Protein AF-A0A8S0SDJ1-F1 (afdb_monomer_lite)

Foldseek 3Di:
DDDDDDDDDDDPDDPDDDDDDPPVVVDDPQEQEEEEDQPDPDDDPPVVPDDVPGHYHYDYDPDPDDDPDDPSHPYYDYPDDD

InterPro domains:
  IPR005304 Ribosomal biogenesis, methyltransferase, EMG1/NEP1 [PF03587] (12-75)
  IPR005304 Ribosomal biogenesis, methyltransferase, EMG1/NEP1 [PTHR12636] (11-78)
  IPR029026 tRNA (guanine-N1-)-methyltransferase, N-terminal [G3DSA:3.40.1280.10] (1-81)
  IPR029028 Alpha/beta knot methyltransferases [SSF75217] (11-77)

Secondary structure (DSSP, 8-state):
-----------S--S--PPPSPGGGGS-TTEEEEEE-TT------TTTT--TTSEEEEE----SS-----TT--EEE-S---

Structure (mmCIF, N/CA/C/O backbone):
data_AF-A0A8S0SDJ1-F1
#
_entry.id   AF-A0A8S0SDJ1-F1
#
loop_
_atom_site.group_PDB
_atom_site.id
_atom_site.type_symbol
_atom_site.label_atom_id
_atom_site.label_alt_id
_atom_site.label_comp_id
_atom_site.label_asym_id
_atom_site.label_entity_id
_atom_site.label_seq_id
_atom_site.pdbx_PDB_ins_code
_atom_site.Cartn_x
_atom_site.Cartn_y
_atom_site.Cartn_z
_atom_site.occupancy
_atom_site.B_iso_or_equiv
_atom_site.auth_seq_id
_atom_site.auth_comp_id
_atom_site.auth_asym_id
_atom_site.auth_atom_id
_atom_site.pdbx_PDB_model_num
ATOM 1 N N . MET A 1 1 ? 14.761 -2.237 20.951 1.00 35.72 1 MET A N 1
ATOM 2 C CA . MET A 1 1 ? 14.199 -0.946 21.397 1.00 35.72 1 MET A CA 1
ATOM 3 C C . MET A 1 1 ? 12.750 -1.210 21.788 1.00 35.72 1 MET A C 1
ATOM 5 O O . MET A 1 1 ? 11.921 -1.395 20.909 1.00 35.72 1 MET A O 1
ATOM 9 N N . LEU A 1 2 ? 12.481 -1.401 23.085 1.00 41.38 2 LEU A N 1
ATOM 10 C CA . LEU A 1 2 ? 11.120 -1.578 23.604 1.00 41.38 2 LEU A CA 1
ATOM 11 C C . LEU A 1 2 ? 10.413 -0.220 23.533 1.00 41.38 2 LEU A C 1
ATOM 13 O O . LEU A 1 2 ? 10.833 0.706 24.220 1.00 41.38 2 LEU A O 1
ATOM 17 N N . CYS A 1 3 ? 9.357 -0.105 22.732 1.00 35.41 3 CYS A N 1
ATOM 18 C CA . CYS A 1 3 ? 8.422 1.009 22.849 1.00 35.41 3 CYS A CA 1
ATOM 19 C C . CYS A 1 3 ? 7.211 0.514 23.647 1.00 35.41 3 CYS A C 1
ATOM 21 O O . CYS A 1 3 ? 6.333 -0.167 23.118 1.00 35.41 3 CYS A O 1
ATOM 23 N N . SER A 1 4 ? 7.204 0.794 24.949 1.00 51.03 4 SER A N 1
ATOM 24 C CA . SER A 1 4 ? 6.061 0.527 25.823 1.00 51.03 4 SER A CA 1
ATOM 25 C C . SER A 1 4 ? 5.169 1.765 25.848 1.00 51.03 4 SER A C 1
ATOM 27 O O . SER A 1 4 ? 5.426 2.697 26.602 1.00 51.03 4 SER A O 1
ATOM 29 N N . ALA A 1 5 ? 4.128 1.785 25.015 1.00 50.00 5 ALA A N 1
ATOM 30 C CA . ALA A 1 5 ? 3.065 2.782 25.105 1.00 50.00 5 ALA A CA 1
ATOM 31 C C . ALA A 1 5 ? 2.179 2.475 26.324 1.00 50.00 5 ALA A C 1
ATOM 33 O O . ALA A 1 5 ? 1.527 1.427 26.367 1.00 50.00 5 ALA A O 1
ATOM 34 N N . THR A 1 6 ? 2.163 3.370 27.315 1.00 45.38 6 THR A N 1
ATOM 35 C CA . THR A 1 6 ? 1.304 3.269 28.502 1.00 45.38 6 THR A CA 1
ATOM 36 C C . THR A 1 6 ? 0.336 4.453 28.624 1.00 45.38 6 THR A C 1
ATOM 38 O O . THR A 1 6 ? 0.721 5.613 28.665 1.00 45.38 6 THR A O 1
ATOM 41 N N . SER A 1 7 ? -0.938 4.071 28.766 1.00 44.19 7 SER A N 1
ATOM 42 C CA . SER A 1 7 ? -2.079 4.746 29.401 1.00 44.19 7 SER A CA 1
ATOM 43 C C . SER A 1 7 ? -2.772 5.946 28.733 1.00 44.19 7 SER A C 1
ATOM 45 O O . SER A 1 7 ? -2.461 7.116 28.934 1.00 44.19 7 SER A O 1
ATOM 47 N N . THR A 1 8 ? -3.874 5.569 28.087 1.00 59.41 8 THR A N 1
ATOM 48 C CA . THR A 1 8 ? -5.140 6.259 27.805 1.00 59.41 8 THR A CA 1
ATOM 49 C C . THR A 1 8 ? -5.659 7.270 28.838 1.00 59.41 8 THR A C 1
ATOM 51 O O . THR A 1 8 ? -5.773 6.968 30.027 1.00 59.41 8 THR A O 1
ATOM 54 N N . LYS A 1 9 ? -6.192 8.386 28.316 1.00 52.47 9 LYS A N 1
ATOM 55 C CA . LYS A 1 9 ? -7.384 9.076 28.837 1.00 52.47 9 LYS A CA 1
ATOM 56 C C . LYS A 1 9 ? -8.263 9.452 27.635 1.00 52.47 9 LYS A C 1
ATOM 58 O O . LYS A 1 9 ? -7.837 10.234 26.792 1.00 52.47 9 LYS A O 1
ATOM 63 N N . ALA A 1 10 ? -9.432 8.823 27.511 1.00 57.16 10 ALA A N 1
ATOM 64 C CA . ALA A 1 10 ? -10.321 8.994 26.362 1.00 57.16 10 ALA A CA 1
ATOM 65 C C . ALA A 1 10 ? -10.975 10.386 26.369 1.00 57.16 10 ALA A C 1
ATOM 67 O O . ALA A 1 10 ? -11.628 10.772 27.339 1.00 57.16 10 ALA A O 1
ATOM 68 N N . THR A 1 11 ? -10.783 11.128 25.281 1.00 62.78 11 THR A N 1
ATOM 69 C CA . THR A 1 11 ? -11.501 12.358 24.925 1.00 62.78 11 THR A CA 1
ATOM 70 C C . THR A 1 11 ? -12.532 12.039 23.832 1.00 62.78 11 THR A C 1
ATOM 72 O O . THR A 1 11 ? -12.403 11.004 23.178 1.00 62.78 11 THR A O 1
ATOM 75 N N . PRO A 1 12 ? -13.558 12.885 23.607 1.00 69.50 12 PRO A N 1
ATOM 76 C CA . PRO A 1 12 ? -14.705 12.533 22.761 1.00 69.50 12 PRO A CA 1
ATOM 77 C C . PRO A 1 12 ? -14.365 12.118 21.323 1.00 69.50 12 PRO A C 1
ATOM 79 O O . PRO A 1 12 ? -15.126 11.361 20.735 1.00 69.50 12 PRO A O 1
ATOM 82 N N . LEU A 1 13 ? -13.229 12.555 20.770 1.00 79.81 13 LEU A N 1
ATOM 83 C CA . LEU A 1 13 ? -12.689 12.076 19.496 1.00 79.81 13 LEU A CA 1
ATOM 84 C C . LEU A 1 13 ? -11.158 12.056 19.567 1.00 79.81 13 LEU A C 1
ATOM 86 O O . LEU A 1 13 ? -10.516 13.102 19.679 1.00 79.81 13 LEU A O 1
ATOM 90 N N . GLN A 1 14 ? -10.572 10.862 19.498 1.00 80.81 14 GLN A N 1
ATOM 91 C CA . GLN A 1 14 ? -9.128 10.671 19.399 1.00 80.81 14 GLN A CA 1
ATOM 92 C C . GLN A 1 14 ? -8.759 10.546 17.915 1.00 80.81 14 GLN A C 1
ATOM 94 O O . GLN A 1 14 ? -9.198 9.619 17.243 1.00 80.81 14 GLN A O 1
ATOM 99 N N . LEU A 1 15 ? -7.995 11.508 17.390 1.00 86.44 15 LEU A N 1
ATOM 100 C CA . LEU A 1 15 ? -7.691 11.602 15.952 1.00 86.44 15 LEU A CA 1
ATOM 101 C C . LEU A 1 15 ? -6.520 10.705 15.518 1.00 86.44 15 LEU A C 1
ATOM 103 O O . LEU A 1 15 ? -6.402 10.373 14.343 1.00 86.44 15 LEU A O 1
ATOM 107 N N . LEU A 1 16 ? -5.655 10.322 16.463 1.00 86.81 16 LEU A N 1
ATOM 108 C CA . LEU A 1 16 ? -4.524 9.425 16.242 1.00 86.81 16 LEU A CA 1
ATOM 109 C C . LEU A 1 16 ? -4.194 8.677 17.536 1.00 86.81 16 LEU A C 1
ATOM 111 O O . LEU A 1 16 ? -4.243 9.253 18.625 1.00 86.81 16 LEU A O 1
ATOM 115 N N . TRP A 1 17 ? -3.851 7.400 17.415 1.00 87.88 17 TRP A N 1
ATOM 116 C CA . TRP A 1 17 ? -3.457 6.551 18.533 1.00 87.88 17 TRP A CA 1
ATOM 117 C C . TRP A 1 17 ? -2.430 5.515 18.071 1.00 87.88 17 TRP A C 1
ATOM 119 O O . TRP A 1 17 ? -2.331 5.210 16.883 1.00 87.88 17 TRP A O 1
ATOM 129 N N . ASP A 1 18 ? -1.639 5.010 19.018 1.00 88.25 18 ASP A N 1
ATOM 130 C CA . ASP A 1 18 ? -0.639 3.976 18.755 1.00 88.25 18 ASP A CA 1
ATOM 131 C C . ASP A 1 18 ? -1.302 2.597 18.679 1.00 88.25 18 ASP A C 1
ATOM 133 O O . ASP 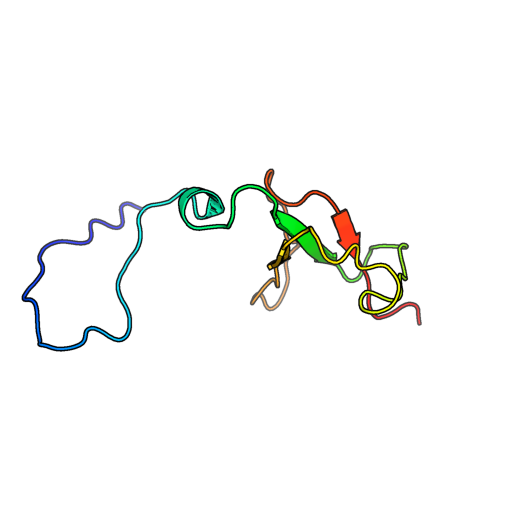A 1 18 ? -1.927 2.142 19.642 1.00 88.25 18 ASP A O 1
ATOM 137 N N . VAL A 1 19 ? -1.154 1.929 17.537 1.00 90.56 19 VAL A N 1
ATOM 138 C CA . VAL A 1 19 ? -1.757 0.622 17.264 1.00 90.56 19 VAL A CA 1
ATOM 139 C C . VAL A 1 19 ? -0.746 -0.504 17.466 1.00 90.56 19 VAL A C 1
ATOM 141 O O . VAL A 1 19 ? 0.455 -0.336 17.252 1.00 90.56 19 VAL A O 1
ATOM 144 N N . LYS A 1 20 ? -1.208 -1.694 17.865 1.00 92.25 20 LYS A N 1
ATOM 145 C CA . LYS A 1 20 ? -0.308 -2.844 18.032 1.00 92.25 20 LYS A CA 1
ATOM 146 C C . LYS A 1 20 ? 0.041 -3.444 16.673 1.00 92.25 20 LYS A C 1
ATOM 148 O O . LYS A 1 20 ? -0.817 -3.614 15.824 1.00 92.25 20 LYS A O 1
ATOM 153 N N . ASN A 1 21 ? 1.306 -3.789 16.463 1.00 89.38 21 ASN A N 1
ATOM 154 C CA . ASN A 1 21 ? 1.734 -4.538 15.281 1.00 89.38 21 ASN A CA 1
ATOM 155 C C . ASN A 1 21 ? 1.322 -6.023 15.435 1.00 89.38 21 ASN A C 1
ATOM 157 O O . ASN A 1 21 ? 1.370 -6.514 16.567 1.00 89.38 21 ASN A O 1
ATOM 161 N N . PRO A 1 22 ? 0.952 -6.758 14.364 1.00 90.50 22 PRO A N 1
ATOM 162 C CA . PRO A 1 22 ? 1.116 -6.460 12.934 1.00 90.50 22 PRO A CA 1
ATOM 163 C C . PRO A 1 22 ? 0.059 -5.524 12.339 1.00 90.50 22 PRO A C 1
ATOM 165 O O . PRO A 1 22 ? -1.127 -5.696 12.577 1.00 90.50 22 PRO A O 1
ATOM 168 N N . VAL A 1 23 ? 0.482 -4.574 11.492 1.00 89.56 23 VAL A N 1
ATOM 169 C CA . VAL A 1 23 ? -0.425 -3.632 10.795 1.00 89.56 23 VAL A CA 1
ATOM 170 C C . VAL A 1 23 ? -1.502 -4.329 9.948 1.00 89.56 23 VAL A C 1
ATOM 172 O O . VAL A 1 23 ? -2.588 -3.789 9.763 1.00 89.56 23 VAL A O 1
ATOM 175 N N . THR A 1 24 ? -1.23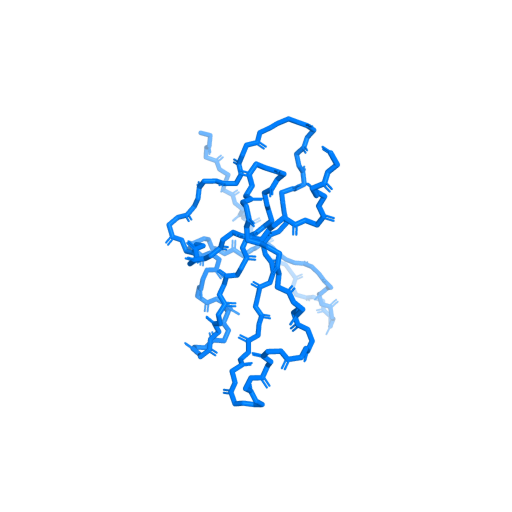6 -5.556 9.489 1.00 89.69 24 THR A N 1
ATOM 176 C CA . THR A 1 24 ? -2.157 -6.358 8.672 1.00 89.69 24 THR A CA 1
ATOM 177 C C . THR A 1 24 ? -3.481 -6.671 9.359 1.00 89.69 24 THR A C 1
ATOM 179 O O . THR A 1 24 ? -4.468 -6.873 8.662 1.00 89.69 24 THR A O 1
ATOM 182 N N . GLN A 1 25 ? -3.542 -6.664 10.695 1.00 90.69 25 GLN A N 1
ATOM 183 C CA . GLN A 1 25 ? -4.778 -6.947 11.436 1.00 90.69 25 GLN A CA 1
ATOM 184 C C . GLN A 1 25 ? -5.839 -5.843 11.325 1.00 90.69 25 GLN A C 1
ATOM 186 O O . GLN A 1 25 ? -6.997 -6.066 11.665 1.00 90.69 25 GLN A O 1
ATOM 191 N N . TYR A 1 26 ? -5.439 -4.651 10.877 1.00 90.69 26 TYR A N 1
ATOM 192 C CA . TYR A 1 26 ? -6.331 -3.507 10.682 1.00 90.69 26 TYR A CA 1
ATOM 193 C C . TYR A 1 26 ? -6.686 -3.279 9.210 1.00 90.69 26 TYR A C 1
ATOM 195 O O . TYR A 1 26 ? -7.432 -2.354 8.899 1.00 90.69 26 TYR A O 1
ATOM 203 N N . LEU A 1 27 ? -6.129 -4.087 8.302 1.00 90.38 27 LEU A N 1
ATOM 204 C CA . LEU A 1 27 ? -6.425 -4.008 6.878 1.00 90.38 27 LEU A CA 1
ATOM 205 C C . LEU A 1 27 ? -7.674 -4.840 6.545 1.00 90.38 27 LEU A C 1
ATOM 207 O O . LEU A 1 27 ? -7.941 -5.835 7.223 1.00 90.38 27 LEU A O 1
ATOM 211 N N . PRO A 1 28 ? -8.422 -4.483 5.487 1.00 90.00 28 PRO A N 1
ATOM 212 C CA . PRO A 1 28 ? -9.537 -5.293 5.011 1.00 90.00 28 PRO A CA 1
ATOM 213 C C . PRO A 1 28 ? -9.092 -6.709 4.632 1.00 90.00 28 PRO A C 1
ATOM 215 O O . PRO A 1 28 ? -7.991 -6.913 4.113 1.00 90.00 28 PRO A O 1
ATOM 218 N N . ILE A 1 29 ? -9.954 -7.697 4.876 1.00 86.12 29 ILE A N 1
ATOM 219 C CA . ILE A 1 29 ? -9.607 -9.116 4.710 1.00 86.12 29 ILE A CA 1
ATOM 220 C C . ILE A 1 29 ? -9.369 -9.510 3.245 1.00 86.12 29 ILE A C 1
ATOM 222 O O . ILE A 1 29 ? -8.518 -10.353 2.980 1.00 86.12 29 ILE A O 1
ATOM 226 N N . ASN A 1 30 ? -10.057 -8.853 2.305 1.00 87.38 30 ASN A N 1
ATOM 227 C CA . ASN A 1 30 ? -9.905 -9.053 0.862 1.00 87.38 30 ASN A CA 1
ATOM 228 C C . ASN A 1 30 ? -9.074 -7.929 0.223 1.00 87.38 30 ASN A C 1
ATOM 230 O O . ASN A 1 30 ? -9.455 -7.362 -0.801 1.00 87.38 30 ASN A O 1
ATOM 234 N N . SER A 1 31 ? -7.976 -7.543 0.886 1.00 87.38 31 SER A N 1
ATOM 235 C CA . SER A 1 31 ? -7.112 -6.467 0.403 1.00 87.38 31 SER A CA 1
ATOM 236 C C . SER A 1 31 ? -5.857 -6.972 -0.294 1.00 87.38 31 SER A C 1
ATOM 238 O O . SER A 1 31 ? -5.059 -7.718 0.290 1.00 87.38 31 SER A O 1
ATOM 240 N N . ARG A 1 32 ? -5.635 -6.475 -1.511 1.00 86.88 32 ARG A N 1
ATOM 241 C CA . ARG A 1 32 ? -4.389 -6.658 -2.252 1.00 86.88 32 ARG A CA 1
ATOM 242 C C . ARG A 1 32 ? -3.369 -5.617 -1.811 1.00 86.88 32 ARG A C 1
ATOM 244 O O . ARG A 1 32 ? -3.626 -4.411 -1.866 1.00 86.88 32 ARG A O 1
ATOM 251 N N . LYS A 1 33 ? -2.202 -6.080 -1.371 1.00 88.88 33 LYS A N 1
ATOM 252 C CA . LYS A 1 33 ? -1.182 -5.230 -0.737 1.00 88.88 33 LYS A CA 1
ATOM 253 C C . LYS A 1 33 ? -0.039 -4.986 -1.710 1.00 88.88 33 LYS A C 1
ATOM 255 O O . LYS A 1 33 ? 0.801 -5.854 -1.936 1.00 88.88 33 LYS A O 1
ATOM 260 N N . ILE A 1 34 ? -0.014 -3.790 -2.287 1.00 88.56 34 ILE A N 1
ATOM 261 C CA . ILE A 1 34 ? 0.925 -3.411 -3.342 1.00 88.56 34 ILE A CA 1
ATOM 262 C C . ILE A 1 34 ? 1.971 -2.459 -2.770 1.00 88.56 34 ILE A C 1
ATOM 264 O O . ILE A 1 34 ? 1.649 -1.383 -2.266 1.00 88.56 34 ILE A O 1
ATOM 268 N N . GLY A 1 35 ? 3.237 -2.843 -2.863 1.00 88.31 35 GLY A N 1
ATOM 269 C CA . GLY A 1 35 ? 4.375 -2.009 -2.517 1.00 88.31 35 GLY A CA 1
ATOM 270 C C . GLY A 1 35 ? 4.863 -1.193 -3.702 1.00 88.31 35 GLY A C 1
ATOM 271 O O . GLY A 1 35 ? 4.769 -1.606 -4.857 1.00 88.31 35 GLY A O 1
ATOM 272 N N . PHE A 1 36 ? 5.451 -0.038 -3.416 1.00 86.06 36 PHE A N 1
ATOM 273 C CA . PHE A 1 36 ? 6.166 0.729 -4.430 1.00 86.06 36 PHE A CA 1
ATOM 274 C C . PHE A 1 36 ? 7.668 0.484 -4.346 1.00 86.06 36 PHE A C 1
ATOM 276 O O . PHE A 1 36 ? 8.275 0.572 -3.277 1.00 86.06 36 PHE A O 1
ATOM 283 N N . SER A 1 37 ? 8.277 0.195 -5.492 1.00 83.88 37 SER A N 1
ATOM 284 C CA . SER A 1 37 ? 9.724 0.055 -5.611 1.00 83.88 37 SER A CA 1
ATOM 285 C C . SER A 1 37 ? 10.209 0.667 -6.915 1.00 83.88 37 SER A C 1
ATOM 287 O O . SER A 1 37 ? 9.699 0.341 -7.982 1.00 83.88 37 SER A O 1
ATOM 289 N N . HIS A 1 38 ? 11.232 1.520 -6.828 1.00 80.25 38 HIS A N 1
ATOM 290 C CA . HIS A 1 38 ? 11.888 2.100 -8.001 1.00 80.25 38 HIS A CA 1
ATOM 291 C C . HIS A 1 38 ? 12.483 1.024 -8.922 1.00 80.25 38 HIS A C 1
ATOM 293 O O . HIS A 1 38 ? 12.470 1.172 -10.135 1.00 80.25 38 HIS A O 1
ATOM 299 N N . SER A 1 39 ? 12.989 -0.074 -8.354 1.00 77.62 39 SER A N 1
ATOM 300 C CA . SER A 1 39 ? 13.647 -1.148 -9.105 1.00 77.62 39 SER A CA 1
ATOM 301 C C . SER A 1 39 ? 12.685 -2.211 -9.650 1.00 77.62 39 SER A C 1
ATOM 303 O O . SER A 1 39 ? 13.151 -3.266 -10.064 1.00 77.62 39 SER A O 1
ATOM 305 N N . SER A 1 40 ? 11.365 -2.012 -9.572 1.00 77.75 40 SER A N 1
ATOM 306 C CA . SER A 1 40 ? 10.406 -2.975 -10.130 1.00 77.75 40 SER A CA 1
ATOM 307 C C . SER A 1 40 ? 10.211 -2.744 -11.630 1.00 77.75 40 SER A C 1
ATOM 309 O O . SER A 1 40 ? 10.102 -1.608 -12.080 1.00 77.75 40 SER A O 1
ATOM 311 N N . GLU A 1 41 ? 10.120 -3.817 -12.410 1.00 67.62 41 GLU A N 1
ATOM 312 C CA . GLU A 1 41 ? 9.872 -3.758 -13.860 1.00 67.62 41 GLU A CA 1
ATOM 313 C C . GLU A 1 41 ? 8.374 -3.690 -14.205 1.00 67.62 41 GLU A C 1
ATOM 315 O O . GLU A 1 41 ? 7.994 -3.463 -15.353 1.00 67.62 41 GLU A O 1
ATOM 320 N N . LYS A 1 42 ? 7.500 -3.888 -13.211 1.00 72.31 42 LYS A N 1
ATOM 321 C CA . LYS A 1 42 ? 6.051 -3.992 -13.400 1.00 72.31 42 LYS A CA 1
ATOM 322 C C . LYS A 1 42 ? 5.416 -2.597 -13.434 1.00 72.31 42 LYS A C 1
ATOM 324 O O . LYS A 1 42 ? 5.165 -1.998 -12.384 1.00 72.31 42 LYS A O 1
ATOM 329 N N . LEU A 1 43 ? 5.151 -2.097 -14.645 1.00 65.56 43 LEU A N 1
ATOM 330 C CA . LEU A 1 43 ? 4.272 -0.952 -14.906 1.00 65.56 43 LEU A CA 1
ATOM 331 C C . LEU A 1 43 ? 2.860 -1.460 -15.199 1.00 65.56 43 LEU A C 1
ATOM 333 O O . LEU A 1 43 ? 2.622 -2.108 -16.214 1.00 65.56 43 LEU A O 1
ATOM 337 N N . VAL A 1 44 ? 1.921 -1.169 -14.305 1.00 67.12 44 VAL A N 1
ATOM 338 C CA . VAL A 1 44 ? 0.513 -1.544 -14.467 1.00 67.12 44 VAL A CA 1
ATOM 339 C C . VAL A 1 44 ? -0.337 -0.304 -14.248 1.00 67.12 44 VAL A C 1
ATOM 341 O O . VAL A 1 44 ? -0.096 0.448 -13.299 1.00 67.12 44 VAL A O 1
ATOM 344 N N . ASP A 1 45 ? -1.332 -0.098 -15.113 1.00 68.75 45 ASP A N 1
ATOM 345 C CA . ASP A 1 45 ? -2.386 0.875 -14.847 1.00 68.75 45 ASP A CA 1
ATOM 346 C C . ASP A 1 45 ? -3.226 0.376 -13.668 1.00 68.75 45 ASP A C 1
ATOM 348 O O . ASP A 1 45 ? -4.107 -0.480 -13.780 1.00 68.75 45 ASP A O 1
ATOM 352 N N . ILE A 1 46 ? -2.881 0.901 -12.498 1.00 66.88 46 ILE A N 1
ATOM 353 C CA . ILE A 1 46 ? -3.489 0.564 -11.216 1.00 66.88 46 ILE A CA 1
ATOM 354 C C . ILE A 1 46 ? -4.973 0.886 -11.165 1.00 66.88 46 ILE A C 1
ATOM 356 O O . ILE A 1 46 ? -5.638 0.312 -10.320 1.00 66.88 46 ILE A O 1
ATOM 360 N N . VAL A 1 47 ? -5.494 1.773 -12.017 1.00 64.56 47 VAL A N 1
ATOM 361 C CA . VAL A 1 47 ? -6.921 2.126 -12.020 1.00 64.56 47 VAL A CA 1
ATOM 362 C C . VAL A 1 47 ? -7.699 1.245 -13.001 1.00 64.56 47 VAL A C 1
ATOM 364 O O . VAL A 1 47 ? -8.834 0.872 -12.719 1.00 64.56 47 VAL A O 1
ATOM 367 N N . GLY A 1 48 ? -7.082 0.855 -14.120 1.00 63.06 48 GLY A N 1
ATOM 368 C CA .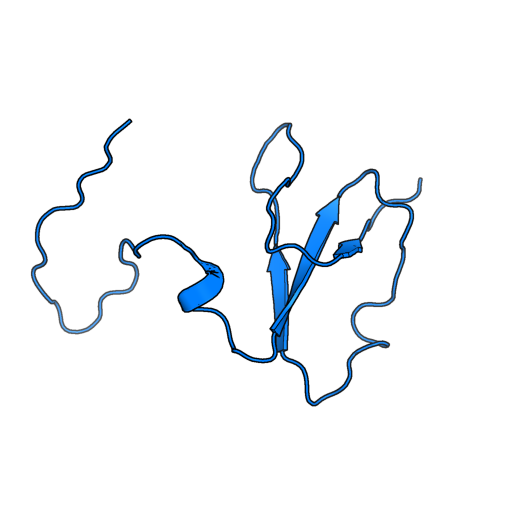 GLY A 1 48 ? -7.706 0.002 -15.138 1.00 63.06 48 GLY A CA 1
ATOM 369 C C . GLY A 1 48 ? -7.762 -1.491 -14.796 1.00 63.06 48 GLY A C 1
ATOM 370 O O . GLY A 1 48 ? -8.549 -2.221 -15.390 1.00 63.06 48 GLY A O 1
ATOM 371 N N . THR A 1 49 ? -6.952 -1.953 -13.839 1.00 61.25 49 THR A N 1
ATOM 372 C CA . THR A 1 49 ? -6.835 -3.382 -13.477 1.00 61.25 49 THR A CA 1
ATOM 373 C C . THR A 1 49 ? -7.607 -3.738 -12.199 1.00 61.25 49 THR A C 1
ATOM 375 O O . THR A 1 49 ? -7.318 -4.746 -11.555 1.00 61.25 49 THR A O 1
ATOM 378 N N . LEU A 1 50 ? -8.531 -2.873 -11.772 1.00 65.25 50 LEU A N 1
ATOM 379 C CA . LEU A 1 50 ? -9.259 -3.042 -10.519 1.00 65.25 50 LEU A CA 1
ATOM 380 C C . LEU A 1 50 ? -10.501 -3.888 -10.720 1.00 65.25 50 LEU A C 1
ATOM 382 O O . LEU A 1 50 ? -11.488 -3.448 -11.308 1.00 65.25 50 LEU A O 1
ATOM 386 N N . ASP A 1 51 ? -10.459 -5.088 -10.157 1.00 65.69 51 ASP A N 1
ATOM 387 C CA . ASP A 1 51 ? -11.669 -5.830 -9.858 1.00 65.69 51 ASP A CA 1
ATOM 388 C C . ASP A 1 51 ? -12.404 -5.084 -8.738 1.00 65.69 51 ASP A C 1
ATOM 390 O O . ASP A 1 51 ? -11.858 -4.879 -7.655 1.00 65.69 51 ASP A O 1
ATOM 394 N N . ASN A 1 52 ? -13.645 -4.662 -9.000 1.00 68.81 52 ASN A N 1
ATOM 395 C CA . ASN A 1 52 ? -14.454 -3.846 -8.080 1.00 68.81 52 ASN A CA 1
ATOM 396 C C . ASN A 1 52 ? -14.728 -4.505 -6.709 1.00 68.81 52 ASN A C 1
ATOM 398 O O . ASN A 1 52 ? -15.297 -3.861 -5.836 1.00 68.81 52 ASN A O 1
ATOM 402 N N . ASP A 1 53 ? -14.361 -5.776 -6.536 1.00 78.56 53 ASP A N 1
ATOM 403 C CA . ASP 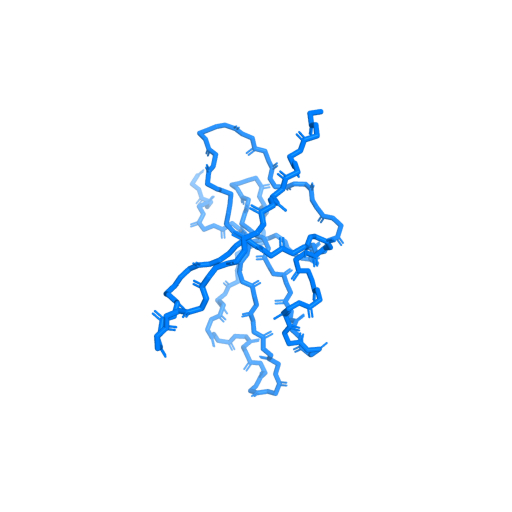A 1 53 ? -14.622 -6.585 -5.341 1.00 78.56 53 ASP A CA 1
ATOM 404 C C . ASP A 1 53 ? -13.387 -6.744 -4.428 1.00 78.56 53 ASP A C 1
ATOM 406 O O . ASP A 1 53 ? -13.451 -7.411 -3.394 1.00 78.56 53 ASP A O 1
ATOM 410 N N . MET A 1 54 ? -12.241 -6.153 -4.799 1.00 80.38 54 MET A N 1
ATOM 411 C CA . MET A 1 54 ? -11.014 -6.202 -3.997 1.00 80.38 54 MET A CA 1
ATOM 412 C C . MET A 1 54 ? -10.596 -4.822 -3.499 1.00 80.38 54 MET A C 1
ATOM 414 O O . MET A 1 54 ? -10.462 -3.870 -4.270 1.00 80.38 54 MET A O 1
ATOM 418 N N . ASP A 1 55 ? -10.297 -4.741 -2.205 1.00 86.44 55 ASP A N 1
ATOM 419 C CA . ASP A 1 55 ? -9.725 -3.541 -1.609 1.00 86.44 55 ASP A CA 1
ATOM 420 C C . ASP A 1 55 ? -8.236 -3.436 -1.958 1.00 86.44 55 ASP A C 1
ATOM 422 O O . ASP A 1 55 ? -7.508 -4.428 -2.030 1.00 86.44 55 ASP A O 1
ATOM 426 N N . LEU A 1 56 ? -7.737 -2.217 -2.134 1.00 85.75 56 LEU A N 1
ATOM 427 C CA . LEU A 1 56 ? -6.323 -1.975 -2.419 1.00 85.75 56 LEU A CA 1
ATOM 428 C C . LEU A 1 56 ? -5.655 -1.307 -1.236 1.00 85.75 56 LEU A C 1
ATOM 430 O O . LEU A 1 56 ? -6.103 -0.269 -0.747 1.00 85.75 56 LEU A O 1
ATOM 434 N N . VAL A 1 57 ? -4.516 -1.857 -0.838 1.00 89.12 57 VAL A N 1
ATOM 435 C CA . VAL A 1 57 ? -3.654 -1.256 0.172 1.00 89.12 57 VAL A CA 1
ATOM 436 C C . VAL A 1 57 ? -2.313 -0.945 -0.466 1.00 89.12 57 VAL A C 1
ATOM 438 O O . VAL A 1 57 ? -1.583 -1.837 -0.896 1.00 89.12 57 VAL A O 1
ATOM 441 N N . PHE A 1 58 ? -1.976 0.340 -0.498 1.00 88.38 58 PHE A N 1
ATOM 442 C CA . PHE A 1 58 ? -0.698 0.813 -1.008 1.00 88.38 58 PHE A CA 1
ATOM 443 C C . PHE A 1 58 ? 0.311 0.969 0.122 1.00 88.38 58 PHE A C 1
ATOM 445 O O . PHE A 1 58 ? 0.090 1.699 1.089 1.00 88.38 58 PHE A O 1
ATOM 452 N N . VAL A 1 59 ? 1.453 0.306 -0.025 1.00 89.75 59 VAL A N 1
ATOM 453 C CA . VAL A 1 59 ? 2.562 0.363 0.922 1.00 89.75 59 VAL A CA 1
ATOM 454 C C . VAL A 1 59 ? 3.632 1.270 0.332 1.00 89.75 59 VAL A C 1
ATOM 456 O O . VAL A 1 59 ? 4.327 0.918 -0.624 1.00 89.75 59 VAL A O 1
ATOM 459 N N . VAL A 1 60 ? 3.750 2.466 0.906 1.00 88.12 60 VAL A N 1
ATOM 460 C CA . VAL A 1 60 ? 4.726 3.480 0.496 1.00 88.12 60 VAL A CA 1
ATOM 461 C C . VAL A 1 60 ? 5.825 3.565 1.548 1.00 88.12 60 VAL A C 1
ATOM 463 O O . VAL A 1 60 ? 5.563 3.743 2.736 1.00 88.12 60 VAL A O 1
ATOM 466 N N . GLY A 1 61 ? 7.075 3.448 1.109 1.00 87.00 61 GLY A N 1
ATOM 467 C CA . GLY A 1 61 ? 8.233 3.638 1.969 1.00 87.00 61 GLY A CA 1
ATOM 468 C C . GLY A 1 61 ? 8.461 5.125 2.206 1.00 87.00 61 GLY A C 1
ATOM 469 O O . GLY A 1 61 ? 8.921 5.821 1.309 1.00 87.00 61 GLY A O 1
ATOM 470 N N . ALA A 1 62 ? 8.188 5.609 3.415 1.00 87.81 62 ALA A N 1
ATOM 471 C CA . ALA A 1 62 ? 8.517 6.973 3.840 1.00 87.81 62 ALA A CA 1
ATOM 472 C C . ALA A 1 62 ? 9.988 7.083 4.303 1.00 87.81 62 ALA A C 1
ATOM 474 O O . ALA A 1 62 ? 10.281 7.603 5.377 1.00 87.81 62 ALA A O 1
ATOM 475 N N . MET A 1 63 ? 10.915 6.520 3.523 1.00 86.62 63 MET A N 1
ATOM 476 C CA . MET A 1 63 ? 12.350 6.455 3.826 1.00 86.62 63 MET A CA 1
ATOM 477 C C . MET A 1 63 ? 13.140 7.224 2.762 1.00 86.62 63 MET A C 1
ATOM 479 O O . MET A 1 63 ? 12.771 7.196 1.593 1.00 86.62 63 MET A O 1
ATOM 483 N N . ALA A 1 64 ? 14.243 7.878 3.147 1.00 84.25 64 ALA A N 1
ATOM 484 C CA . ALA A 1 64 ? 15.117 8.585 2.200 1.00 84.25 64 ALA A CA 1
ATOM 485 C C . ALA A 1 64 ? 15.888 7.616 1.287 1.00 84.25 64 ALA A C 1
ATOM 487 O O . ALA A 1 64 ? 15.950 7.793 0.075 1.00 84.25 64 ALA A O 1
ATOM 488 N N . HIS A 1 65 ? 16.436 6.557 1.883 1.00 81.00 65 HIS A N 1
ATOM 489 C CA . HIS A 1 65 ? 17.026 5.423 1.188 1.00 81.00 65 HIS A CA 1
ATOM 490 C C . HIS A 1 65 ? 16.593 4.151 1.903 1.00 81.00 65 HIS A C 1
ATOM 492 O O . HIS A 1 65 ? 16.507 4.116 3.130 1.00 81.00 65 HIS A O 1
ATOM 498 N N . GLY A 1 66 ? 16.316 3.108 1.137 1.00 82.75 66 GLY A N 1
ATOM 499 C CA . GLY A 1 66 ? 15.844 1.844 1.674 1.00 82.75 66 GLY A CA 1
ATOM 500 C C . GLY A 1 66 ? 14.838 1.207 0.739 1.00 82.75 66 GLY A C 1
ATOM 501 O O . GLY A 1 66 ? 14.206 1.871 -0.082 1.00 82.75 66 GLY A O 1
ATOM 502 N N . LYS A 1 67 ? 14.705 -0.106 0.863 1.00 84.19 67 LYS A N 1
ATOM 503 C CA . LYS A 1 67 ? 13.713 -0.880 0.134 1.00 84.19 67 LYS A CA 1
ATOM 504 C C . LYS A 1 67 ? 12.613 -1.274 1.107 1.00 84.19 67 LYS A C 1
ATOM 506 O O . LYS A 1 67 ? 12.881 -1.593 2.263 1.00 84.19 67 LYS A O 1
ATOM 511 N N . ILE A 1 68 ? 11.375 -1.239 0.634 1.00 84.88 68 ILE A N 1
ATOM 512 C CA . ILE A 1 68 ? 10.273 -1.884 1.338 1.00 84.88 68 ILE A CA 1
ATOM 513 C C . ILE A 1 68 ? 10.523 -3.389 1.218 1.00 84.88 68 ILE A C 1
ATOM 515 O O . ILE A 1 68 ? 10.531 -3.914 0.110 1.00 84.88 68 ILE A O 1
ATOM 519 N N . ASP A 1 69 ? 10.795 -4.044 2.342 1.00 79.44 69 ASP A N 1
ATOM 520 C CA . ASP A 1 69 ? 10.984 -5.492 2.426 1.00 79.44 69 ASP A CA 1
ATOM 521 C C . ASP A 1 69 ? 10.138 -6.010 3.590 1.00 79.44 69 ASP A C 1
ATOM 523 O O . ASP A 1 69 ? 10.507 -5.900 4.766 1.00 79.44 69 ASP A O 1
ATOM 527 N N . LYS A 1 70 ? 8.901 -6.388 3.263 1.00 82.62 70 LYS A N 1
ATOM 528 C CA . LYS A 1 70 ? 7.880 -6.812 4.221 1.00 82.62 70 LYS A CA 1
ATOM 529 C C . LYS A 1 70 ? 7.051 -7.942 3.629 1.00 82.62 70 LYS A C 1
ATOM 531 O O . LYS A 1 70 ? 6.558 -7.815 2.514 1.00 82.62 70 LYS A O 1
ATOM 536 N N . ASP A 1 71 ? 6.819 -8.976 4.434 1.00 84.12 71 ASP A N 1
ATOM 537 C CA . ASP A 1 71 ? 6.154 -10.223 4.020 1.00 84.12 71 ASP A CA 1
ATOM 538 C C . ASP A 1 71 ? 4.689 -10.044 3.602 1.00 84.12 71 ASP A C 1
ATOM 540 O O . ASP A 1 71 ? 4.115 -10.898 2.937 1.00 84.12 71 ASP A O 1
ATOM 544 N N . TYR A 1 72 ? 4.062 -8.935 3.998 1.00 86.06 72 TYR A N 1
ATOM 545 C CA . TYR A 1 72 ? 2.684 -8.626 3.626 1.00 86.06 72 TYR A CA 1
ATOM 546 C C . TYR A 1 72 ? 2.568 -7.903 2.282 1.00 86.06 72 TYR A C 1
ATOM 548 O O . TYR A 1 72 ? 1.459 -7.581 1.878 1.00 86.06 72 TYR A O 1
ATOM 556 N N . VAL A 1 73 ? 3.676 -7.579 1.615 1.00 88.75 73 VAL A N 1
ATOM 557 C CA . VAL A 1 73 ? 3.640 -6.979 0.280 1.00 88.75 73 VAL A CA 1
ATOM 558 C C . VAL A 1 73 ? 3.611 -8.099 -0.753 1.00 88.75 73 VAL A C 1
ATOM 560 O O . VAL A 1 73 ? 4.554 -8.877 -0.853 1.00 88.75 73 VAL A O 1
ATOM 563 N N . GL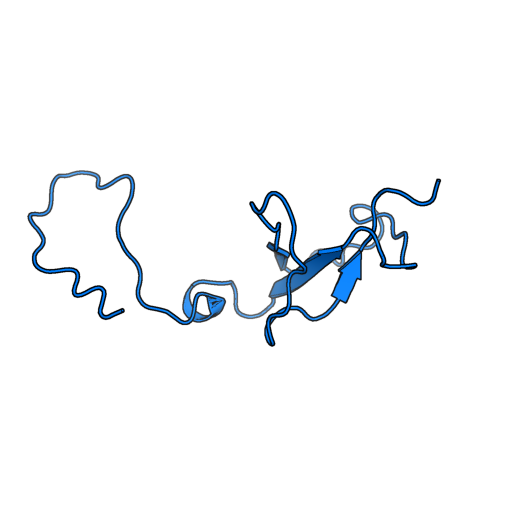U A 1 74 ? 2.532 -8.166 -1.524 1.00 86.94 74 GLU A N 1
ATOM 564 C CA . GLU A 1 74 ? 2.303 -9.223 -2.516 1.00 86.94 74 GLU A CA 1
ATOM 565 C C . GLU A 1 74 ? 2.951 -8.885 -3.861 1.00 86.94 74 GLU A C 1
ATOM 567 O O . GLU A 1 74 ? 3.446 -9.760 -4.563 1.00 86.94 74 GLU A O 1
ATOM 572 N N . ASP A 1 75 ? 2.962 -7.602 -4.221 1.00 85.31 75 ASP A N 1
ATOM 573 C CA . ASP A 1 75 ? 3.434 -7.124 -5.516 1.00 85.31 75 ASP A CA 1
ATOM 574 C C . ASP A 1 75 ? 4.179 -5.799 -5.375 1.00 85.31 75 ASP A C 1
ATOM 576 O O . ASP A 1 75 ? 3.809 -4.958 -4.556 1.00 85.31 75 ASP A O 1
ATOM 580 N N . TYR A 1 76 ? 5.182 -5.581 -6.229 1.00 86.06 76 TYR A N 1
ATOM 581 C CA . TYR A 1 76 ? 5.870 -4.297 -6.340 1.00 86.06 76 TYR A CA 1
ATOM 582 C C . TYR A 1 76 ? 5.574 -3.632 -7.674 1.00 86.06 76 TYR A C 1
ATOM 584 O O . TYR A 1 76 ? 5.847 -4.206 -8.728 1.00 86.06 76 TYR A O 1
ATOM 592 N N . LEU A 1 77 ? 5.096 -2.394 -7.631 1.00 84.62 77 LEU A N 1
ATOM 593 C CA . LEU A 1 77 ? 4.966 -1.550 -8.814 1.00 84.62 77 LEU A CA 1
ATOM 594 C C . LEU A 1 77 ? 6.063 -0.493 -8.836 1.00 84.62 77 LEU A C 1
ATOM 596 O O . LEU A 1 77 ? 6.422 0.075 -7.798 1.00 84.62 77 LEU A O 1
ATOM 600 N N . SER A 1 78 ? 6.560 -0.209 -10.036 1.00 80.88 78 SER A N 1
ATOM 601 C CA . SER A 1 78 ? 7.329 1.006 -10.287 1.00 80.88 78 SER A CA 1
ATOM 602 C C . SER A 1 78 ? 6.432 2.041 -10.951 1.00 80.88 78 SER A C 1
ATOM 604 O O . SER A 1 78 ? 5.479 1.711 -11.650 1.00 80.88 78 SER A O 1
ATOM 606 N N . ARG A 1 79 ? 6.712 3.318 -10.700 1.00 68.56 79 ARG A N 1
ATOM 607 C CA . ARG A 1 79 ? 6.116 4.442 -11.440 1.00 68.56 79 ARG A CA 1
ATOM 608 C C . ARG A 1 79 ? 7.115 5.096 -12.391 1.00 68.56 79 ARG A C 1
ATOM 610 O O . ARG A 1 79 ? 6.733 6.005 -13.117 1.00 68.56 79 ARG A O 1
ATOM 617 N N . CYS A 1 80 ? 8.376 4.662 -12.371 1.00 59.28 80 CYS A N 1
ATOM 618 C CA . CYS A 1 80 ? 9.461 5.278 -13.120 1.00 59.28 80 CYS A CA 1
ATOM 619 C C . CYS A 1 80 ? 10.301 4.178 -13.785 1.00 59.28 80 CYS A C 1
ATOM 621 O O . CYS A 1 80 ? 11.142 3.563 -13.135 1.00 59.28 80 CYS A O 1
ATOM 623 N N . GLN A 1 81 ? 10.042 3.915 -15.067 1.00 57.84 81 GLN A N 1
ATOM 624 C CA . GLN A 1 81 ? 11.028 3.356 -15.997 1.00 57.84 81 GLN A CA 1
ATOM 625 C C . GLN A 1 81 ? 11.496 4.535 -16.852 1.00 57.84 81 GLN A C 1
ATOM 627 O O . GLN A 1 81 ? 10.814 4.918 -17.801 1.00 57.84 81 GLN A O 1
ATOM 632 N N . LEU A 1 82 ? 12.593 5.168 -16.446 1.00 52.66 82 LEU A N 1
ATOM 633 C CA . LEU A 1 82 ? 13.363 6.088 -17.282 1.00 52.66 82 LEU A CA 1
ATOM 634 C C . LEU A 1 82 ? 14.739 5.472 -17.505 1.00 52.66 82 LEU A C 1
ATOM 636 O O . LEU A 1 82 ? 15.279 4.922 -16.517 1.00 52.66 82 LEU A O 1
#

Organism: NCBI:txid158383

Radius of gyration: 16.58 Å; chains: 1; bounding box: 32×23×47 Å

pLDDT: mean 76.61, std 14.65, range [35.41, 92.25]

Sequence (82 aa):
MLCSATSTKATPLQLLWDVKNPVTQYLPINSRKIGFSHSSEKLVDIVGTLDNDMDLVFVVGAMAHGKIDK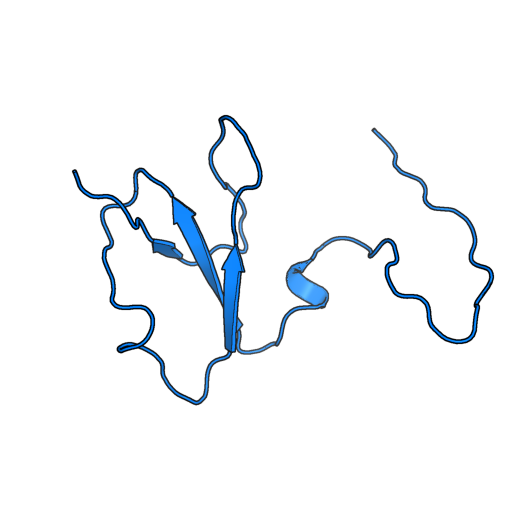DYVEDYLSRCQL